Protein AF-A0A7V9RQI0-F1 (afdb_monomer_lite)

pLDDT: mean 93.88, std 5.26, range [69.62, 98.31]

Radius of gyration: 15.76 Å; chains: 1; bounding box: 41×19×43 Å

Structure (mmCIF, N/CA/C/O backbone):
data_AF-A0A7V9RQI0-F1
#
_entry.id   AF-A0A7V9RQI0-F1
#
loop_
_atom_site.group_PDB
_atom_site.id
_atom_site.type_symbol
_atom_site.label_atom_id
_atom_site.label_alt_id
_atom_site.label_comp_id
_atom_site.label_asym_id
_atom_site.label_entity_id
_atom_site.label_seq_id
_atom_site.pdbx_PDB_ins_code
_atom_site.Cartn_x
_atom_site.Cartn_y
_atom_site.Cartn_z
_atom_site.occupancy
_atom_site.B_iso_or_equiv
_atom_site.auth_seq_id
_atom_site.auth_comp_id
_atom_site.auth_asym_id
_atom_site.auth_atom_id
_atom_site.pdbx_PDB_model_num
ATOM 1 N N . ARG A 1 1 ? 7.291 -7.456 14.394 1.00 81.50 1 ARG A N 1
ATOM 2 C CA . ARG A 1 1 ? 7.973 -6.192 14.763 1.00 81.50 1 ARG A CA 1
ATOM 3 C C . ARG A 1 1 ? 6.999 -5.042 15.016 1.00 81.50 1 ARG A C 1
ATOM 5 O O . ARG A 1 1 ? 6.989 -4.562 16.133 1.00 81.50 1 ARG A O 1
ATOM 12 N N . CYS A 1 2 ? 6.164 -4.611 14.061 1.00 83.44 2 CYS A N 1
ATOM 13 C CA . CYS A 1 2 ? 5.261 -3.462 14.278 1.00 83.44 2 CYS A CA 1
ATOM 14 C C . CYS A 1 2 ? 4.280 -3.648 15.451 1.00 83.44 2 CYS A C 1
ATOM 16 O O . CYS A 1 2 ? 4.191 -2.762 16.290 1.00 83.44 2 CYS A O 1
ATOM 18 N N . LEU A 1 3 ? 3.627 -4.814 15.565 1.00 82.19 3 LEU A N 1
ATOM 19 C CA . LEU A 1 3 ? 2.729 -5.113 16.694 1.00 82.19 3 LEU A CA 1
ATOM 20 C C . LEU A 1 3 ? 3.445 -5.056 18.053 1.00 82.19 3 LEU A C 1
ATOM 22 O O . LEU A 1 3 ? 2.928 -4.468 18.990 1.00 82.19 3 LEU A O 1
ATOM 26 N N . GLN A 1 4 ? 4.672 -5.583 18.129 1.00 82.12 4 GLN A N 1
ATOM 27 C CA . GLN A 1 4 ? 5.488 -5.535 19.349 1.00 82.12 4 GLN A CA 1
ATOM 28 C C . GLN A 1 4 ? 5.821 -4.094 19.755 1.00 82.12 4 GLN A C 1
ATOM 30 O O . GLN A 1 4 ? 5.814 -3.776 20.935 1.00 82.12 4 GLN A O 1
ATOM 35 N N . ILE A 1 5 ? 6.101 -3.216 18.786 1.00 83.44 5 ILE A N 1
ATOM 36 C CA . ILE A 1 5 ? 6.367 -1.798 19.062 1.00 83.44 5 ILE A CA 1
ATOM 37 C C . ILE A 1 5 ? 5.098 -1.111 19.576 1.00 83.44 5 ILE A C 1
ATOM 39 O O . ILE A 1 5 ? 5.173 -0.389 20.561 1.00 83.44 5 ILE A O 1
ATOM 43 N N . ALA A 1 6 ? 3.944 -1.354 18.947 1.00 84.12 6 ALA A N 1
ATOM 44 C CA . ALA A 1 6 ? 2.671 -0.776 19.385 1.00 84.12 6 ALA A CA 1
ATOM 45 C C . ALA A 1 6 ? 2.290 -1.219 20.810 1.00 84.12 6 ALA A C 1
ATOM 47 O O . ALA A 1 6 ? 1.823 -0.413 21.608 1.00 84.12 6 ALA A O 1
ATOM 48 N N . GLU A 1 7 ? 2.542 -2.483 21.152 1.00 82.56 7 GLU A N 1
ATOM 49 C CA . GLU A 1 7 ? 2.338 -2.998 22.508 1.00 82.56 7 GLU A CA 1
ATOM 50 C C . GLU A 1 7 ? 3.291 -2.337 23.519 1.00 82.56 7 GLU A C 1
ATOM 52 O O . GLU A 1 7 ? 2.869 -1.921 24.595 1.00 82.56 7 GLU A O 1
ATOM 57 N N . GLN A 1 8 ? 4.567 -2.176 23.158 1.00 88.00 8 GLN A N 1
ATOM 58 C CA . GLN A 1 8 ? 5.582 -1.570 24.026 1.00 88.00 8 GLN A CA 1
ATOM 59 C C . GLN A 1 8 ? 5.360 -0.078 24.291 1.00 88.00 8 GLN A C 1
ATOM 61 O O . GLN A 1 8 ? 5.757 0.409 25.348 1.00 88.00 8 GLN A O 1
ATOM 66 N N . THR A 1 9 ? 4.773 0.666 23.349 1.00 84.75 9 THR A N 1
ATOM 67 C CA . THR A 1 9 ? 4.532 2.103 23.535 1.00 84.75 9 THR A CA 1
ATOM 68 C C . THR A 1 9 ? 3.338 2.383 24.440 1.00 84.75 9 THR A C 1
ATOM 70 O O . THR A 1 9 ? 3.290 3.460 25.028 1.00 84.75 9 THR A O 1
ATOM 73 N N . GLY A 1 10 ? 2.375 1.457 24.548 1.00 81.12 10 GLY A N 1
ATOM 74 C CA . GLY A 1 10 ? 1.136 1.659 25.310 1.00 81.12 10 GLY A CA 1
ATOM 75 C C . GLY A 1 10 ? 0.275 2.823 24.799 1.00 81.12 10 GLY A C 1
ATOM 76 O O . GLY A 1 10 ? -0.601 3.304 25.514 1.00 81.12 10 GLY A O 1
ATOM 77 N N . LEU A 1 11 ? 0.547 3.305 23.583 1.00 85.50 11 LEU A N 1
ATOM 78 C CA . LEU A 1 11 ? -0.142 4.425 22.946 1.00 85.50 11 LEU A CA 1
ATOM 79 C C . LEU A 1 11 ? -0.980 3.920 21.766 1.00 85.50 11 LEU A C 1
ATOM 81 O O . LEU A 1 11 ? -0.547 2.986 21.084 1.00 85.50 11 LEU A O 1
ATOM 85 N N . PRO A 1 12 ? -2.119 4.568 21.455 1.00 82.25 12 PRO A N 1
ATOM 86 C CA . PRO A 1 12 ? -2.880 4.272 20.248 1.00 82.25 12 PRO A CA 1
ATOM 87 C C . PRO A 1 12 ? -2.001 4.344 18.993 1.00 82.25 12 PRO A C 1
ATOM 89 O O . PRO A 1 12 ? -1.331 5.350 18.744 1.00 82.25 12 PRO A O 1
ATOM 92 N N . ALA A 1 13 ? -2.009 3.276 18.197 1.00 88.50 13 ALA A N 1
ATOM 93 C CA . ALA A 1 13 ? -1.233 3.170 16.967 1.00 88.50 13 ALA A CA 1
ATOM 94 C C . ALA A 1 13 ? -2.129 3.323 15.731 1.00 88.50 13 ALA A C 1
ATOM 96 O O . ALA A 1 13 ? -3.297 2.938 15.737 1.00 88.50 13 ALA A O 1
ATOM 97 N N . VAL A 1 14 ? -1.560 3.845 14.643 1.00 91.88 14 VAL A N 1
ATOM 98 C CA . VAL A 1 14 ? -2.225 3.934 13.338 1.00 91.88 14 VAL A CA 1
ATOM 99 C C . VAL A 1 14 ? -1.304 3.402 12.245 1.00 91.88 14 VAL A C 1
ATOM 101 O O . VAL A 1 14 ? -0.110 3.706 12.219 1.00 91.88 14 VAL A O 1
ATOM 104 N N . ALA A 1 15 ? -1.850 2.590 11.340 1.00 92.19 15 ALA A N 1
ATOM 105 C CA . ALA A 1 15 ? -1.119 2.129 10.167 1.00 92.19 15 ALA A CA 1
ATOM 106 C C . ALA A 1 15 ? -1.133 3.205 9.072 1.00 92.19 15 ALA A C 1
ATOM 108 O O . ALA A 1 15 ? -2.173 3.796 8.771 1.00 92.19 15 ALA A O 1
ATOM 109 N N . SER A 1 16 ? 0.018 3.421 8.438 1.00 94.06 16 SER A N 1
ATOM 110 C CA . SER A 1 16 ? 0.169 4.292 7.272 1.00 94.06 16 SER A CA 1
ATOM 111 C C . SER A 1 16 ? 0.939 3.570 6.176 1.00 94.06 16 SER A C 1
ATOM 113 O O . SER A 1 16 ? 1.751 2.689 6.452 1.00 94.06 16 SER A O 1
ATOM 115 N N . SER A 1 17 ? 0.679 3.976 4.940 1.00 92.62 17 SER A N 1
ATOM 116 C CA . SER A 1 17 ? 1.442 3.587 3.756 1.00 92.62 17 SER A CA 1
ATOM 117 C C . SER A 1 17 ? 2.561 4.590 3.452 1.00 92.62 17 SER A C 1
ATOM 119 O O . SER A 1 17 ? 2.574 5.706 3.979 1.00 92.62 17 SER A O 1
ATOM 121 N N . ALA A 1 18 ? 3.480 4.185 2.583 1.00 92.25 18 ALA A N 1
ATOM 122 C CA . ALA A 1 18 ? 4.568 4.956 1.992 1.00 92.25 18 ALA A CA 1
ATOM 123 C C . ALA A 1 18 ? 4.454 5.032 0.448 1.00 92.25 18 ALA A C 1
ATOM 125 O O . ALA A 1 18 ? 5.470 5.061 -0.246 1.00 92.25 18 ALA A O 1
ATOM 126 N N . LEU A 1 19 ? 3.221 5.095 -0.082 1.00 92.81 19 LEU A N 1
ATOM 127 C CA . LEU A 1 19 ? 2.896 5.103 -1.522 1.00 92.81 19 LEU A CA 1
ATOM 128 C C . LEU A 1 19 ? 3.298 3.817 -2.265 1.00 92.81 19 LEU A C 1
ATOM 130 O O . LEU A 1 19 ? 3.912 3.847 -3.331 1.00 92.81 19 LEU A O 1
ATOM 134 N N . GLU A 1 20 ? 2.949 2.668 -1.701 1.00 95.56 20 GLU A N 1
ATOM 135 C CA . GLU A 1 20 ? 3.169 1.363 -2.310 1.00 95.56 20 GLU A CA 1
ATOM 136 C C . GLU A 1 20 ? 2.051 0.961 -3.284 1.00 95.56 20 GLU A C 1
ATOM 138 O O . GLU A 1 20 ? 0.919 1.442 -3.228 1.00 95.56 20 GLU A O 1
ATOM 143 N N . THR A 1 21 ? 2.363 -0.003 -4.152 1.00 97.44 21 THR A N 1
ATOM 144 C CA . THR A 1 21 ? 1.364 -0.752 -4.927 1.00 97.44 21 THR A CA 1
ATOM 145 C C . THR A 1 21 ? 0.461 -1.581 -4.008 1.00 97.44 21 THR A C 1
ATOM 147 O O . TH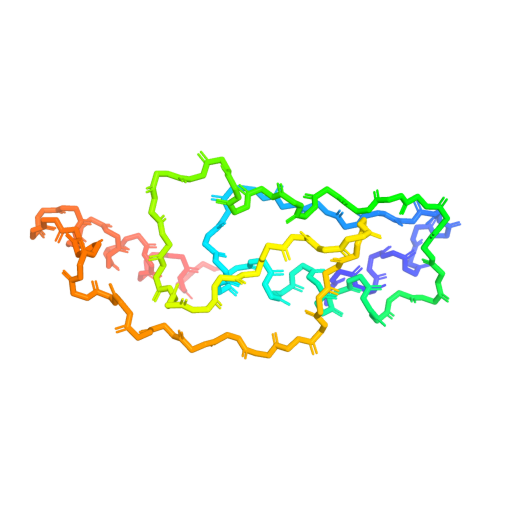R A 1 21 ? 0.744 -1.742 -2.814 1.00 97.44 21 THR A O 1
ATOM 150 N N . SER A 1 22 ? -0.586 -2.207 -4.559 1.00 97.94 22 SER A N 1
ATOM 151 C CA . SER A 1 22 ? -1.483 -3.072 -3.772 1.00 97.94 22 SER A CA 1
ATOM 152 C C . SER A 1 22 ? -0.739 -4.153 -2.980 1.00 97.94 22 SER A C 1
ATOM 154 O O . SER A 1 22 ? -1.144 -4.487 -1.869 1.00 97.94 22 SER A O 1
ATOM 156 N N . VAL A 1 23 ? 0.379 -4.671 -3.501 1.00 97.31 23 VAL A N 1
ATOM 157 C CA . VAL A 1 23 ? 1.211 -5.668 -2.805 1.00 97.31 23 VAL A CA 1
ATOM 158 C C . VAL A 1 23 ? 1.745 -5.134 -1.472 1.00 97.31 23 VAL A C 1
ATOM 160 O O . VAL A 1 23 ? 1.681 -5.843 -0.470 1.00 97.31 23 VAL A O 1
ATOM 163 N N . GLY A 1 24 ? 2.242 -3.894 -1.438 1.00 96.38 24 GLY A N 1
ATOM 164 C CA . GLY A 1 24 ? 2.728 -3.271 -0.204 1.00 96.38 24 GLY A CA 1
ATOM 165 C C . GLY A 1 24 ? 1.588 -2.843 0.720 1.00 96.38 24 GLY A C 1
ATOM 166 O O . GLY A 1 24 ? 1.636 -3.115 1.919 1.00 96.38 24 GLY A O 1
ATOM 167 N N . ILE A 1 25 ? 0.509 -2.282 0.161 1.00 97.81 25 ILE A N 1
ATOM 168 C CA . ILE A 1 25 ? -0.685 -1.902 0.935 1.00 97.81 25 ILE A CA 1
ATOM 169 C C . ILE A 1 25 ? -1.287 -3.091 1.678 1.00 97.81 25 ILE A C 1
ATOM 171 O O . ILE A 1 25 ? -1.701 -2.938 2.826 1.00 97.81 25 ILE A O 1
ATOM 175 N N . ALA A 1 26 ? -1.270 -4.291 1.094 1.00 97.69 26 ALA A N 1
ATOM 176 C CA . ALA A 1 26 ? -1.746 -5.498 1.763 1.00 97.69 26 ALA A CA 1
ATOM 177 C C . ALA A 1 26 ? -1.031 -5.768 3.098 1.00 97.69 26 ALA A C 1
ATOM 179 O O . ALA A 1 26 ? -1.661 -6.244 4.042 1.00 97.69 26 ALA A O 1
ATOM 180 N N . 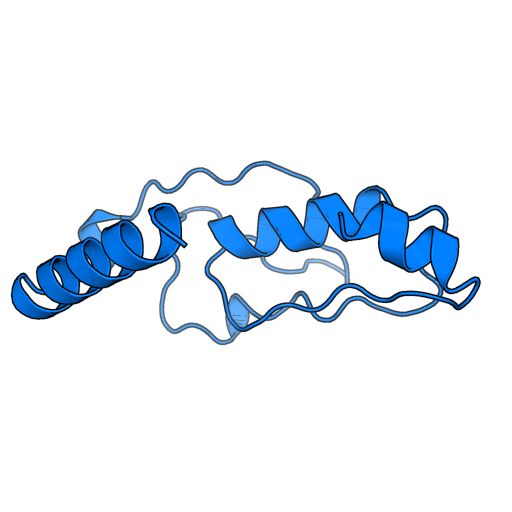ALA A 1 27 ? 0.259 -5.432 3.209 1.00 96.06 27 ALA A N 1
ATOM 181 C CA . ALA A 1 27 ? 1.003 -5.569 4.458 1.00 96.06 27 ALA A CA 1
ATOM 182 C C . ALA A 1 27 ? 0.514 -4.568 5.519 1.00 96.06 27 ALA A C 1
ATOM 184 O O . ALA A 1 27 ? 0.323 -4.941 6.677 1.00 96.06 27 ALA A O 1
ATOM 185 N N . GLY A 1 28 ? 0.250 -3.320 5.117 1.00 95.44 28 GLY A N 1
ATOM 186 C CA . GLY A 1 28 ? -0.338 -2.297 5.986 1.00 95.44 28 GLY A CA 1
ATOM 187 C C . GLY A 1 28 ? -1.763 -2.642 6.427 1.00 95.44 28 GLY A C 1
ATOM 188 O O . GLY A 1 28 ? -2.093 -2.494 7.600 1.00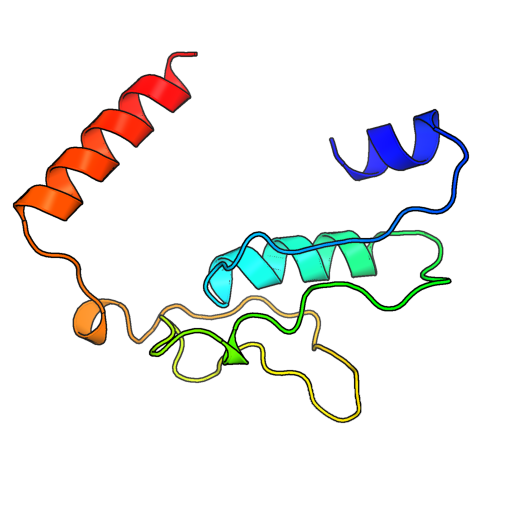 95.44 28 GLY A O 1
ATOM 189 N N . VAL A 1 29 ? -2.585 -3.176 5.518 1.00 97.12 29 VAL A N 1
ATOM 190 C CA . VAL A 1 29 ? -3.942 -3.663 5.819 1.00 97.12 29 VAL A CA 1
ATOM 191 C C . VAL A 1 29 ? -3.895 -4.834 6.800 1.00 97.12 29 VAL A C 1
ATOM 193 O O . VAL A 1 29 ? -4.646 -4.843 7.770 1.00 97.12 29 VAL A O 1
ATOM 196 N N . ALA A 1 30 ? -2.993 -5.798 6.595 1.00 96.56 30 ALA A N 1
ATOM 197 C CA . ALA A 1 30 ? -2.820 -6.920 7.514 1.00 96.56 30 ALA A CA 1
ATOM 198 C C . ALA A 1 30 ? -2.348 -6.460 8.903 1.00 96.56 30 ALA A C 1
ATOM 200 O O . ALA A 1 30 ? -2.824 -6.983 9.908 1.00 96.56 30 ALA A O 1
ATOM 201 N N . LEU A 1 31 ? -1.454 -5.465 8.972 1.00 93.88 31 LEU A N 1
ATOM 202 C CA . LEU A 1 31 ? -1.044 -4.858 10.238 1.00 93.88 31 LEU A CA 1
ATOM 203 C C . LEU A 1 31 ? -2.227 -4.187 10.942 1.00 93.88 31 LEU A C 1
ATOM 205 O O . LEU A 1 31 ? -2.447 -4.458 12.117 1.00 93.88 31 LEU A O 1
ATOM 209 N N . ALA A 1 32 ? -2.990 -3.350 10.233 1.00 95.00 32 ALA A N 1
ATOM 210 C CA . ALA A 1 32 ? -4.162 -2.678 10.789 1.00 95.0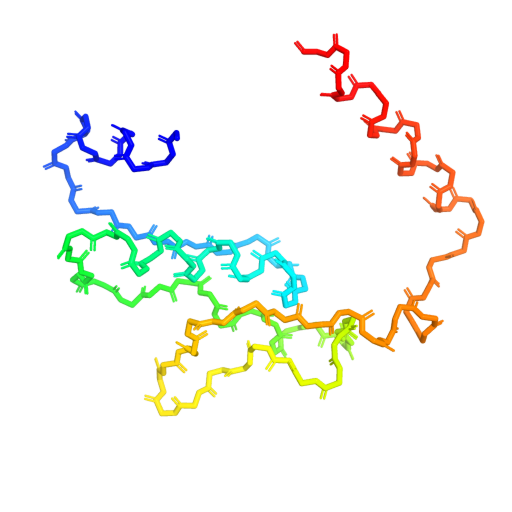0 32 ALA A CA 1
ATOM 211 C C . ALA A 1 32 ? -5.196 -3.684 11.316 1.00 95.00 32 ALA A C 1
ATOM 213 O O . ALA A 1 32 ? -5.680 -3.539 12.432 1.00 95.00 32 ALA A O 1
ATOM 214 N N . ALA A 1 33 ? -5.471 -4.746 10.556 1.00 94.94 33 ALA A N 1
ATOM 215 C CA . ALA A 1 33 ? -6.405 -5.800 10.949 1.00 94.94 33 ALA A CA 1
ATOM 216 C C . ALA A 1 33 ? -5.935 -6.635 12.155 1.00 94.94 33 ALA A C 1
ATOM 218 O O . ALA A 1 33 ? -6.749 -7.318 12.771 1.00 94.94 33 ALA A O 1
ATOM 219 N N . ALA A 1 34 ? -4.639 -6.610 12.475 1.00 94.25 34 ALA A N 1
ATOM 220 C CA . ALA A 1 34 ? -4.063 -7.316 13.616 1.00 94.25 34 ALA A CA 1
ATOM 221 C C . ALA A 1 34 ? -3.913 -6.436 14.870 1.00 94.25 34 ALA A C 1
ATOM 223 O O . ALA A 1 34 ? -3.535 -6.950 15.923 1.00 94.25 34 ALA A O 1
ATOM 224 N N . LEU A 1 35 ? -4.168 -5.126 14.773 1.00 90.44 35 LEU A N 1
ATOM 225 C CA . LEU A 1 35 ? -4.188 -4.248 15.941 1.00 90.44 35 LEU A CA 1
ATOM 226 C C . LEU A 1 35 ? -5.442 -4.533 16.791 1.00 90.44 35 LEU A C 1
ATOM 228 O O . LEU A 1 35 ? -6.506 -4.782 16.225 1.00 90.44 35 LEU A O 1
ATOM 232 N N . PRO A 1 36 ? -5.350 -4.478 18.136 1.00 88.19 36 PRO A N 1
ATOM 233 C CA . PRO A 1 36 ? -6.501 -4.722 19.012 1.00 88.19 36 PRO A CA 1
ATOM 234 C C . PRO A 1 36 ? -7.658 -3.741 18.792 1.00 88.19 36 PRO A C 1
ATOM 236 O O . PRO A 1 36 ? -8.823 -4.111 18.916 1.00 88.19 36 PRO A O 1
ATOM 239 N N . GLU A 1 37 ? -7.330 -2.493 18.461 1.00 89.31 37 GLU A N 1
ATOM 240 C CA . GLU A 1 37 ? -8.281 -1.427 18.168 1.00 89.31 37 GLU A CA 1
ATOM 241 C C . GLU A 1 37 ? -7.747 -0.502 17.068 1.00 89.31 37 GLU A C 1
ATOM 243 O O . GLU A 1 37 ? -6.539 -0.390 16.850 1.00 89.31 37 GLU A O 1
ATOM 248 N N . LEU A 1 38 ? -8.668 0.177 16.380 1.00 89.56 38 LEU A N 1
ATOM 249 C CA . LEU A 1 38 ? -8.383 1.159 15.332 1.00 89.56 38 LEU A CA 1
ATOM 250 C C . LEU A 1 38 ? -9.170 2.450 15.611 1.00 89.56 38 LEU A C 1
ATOM 252 O O . LEU A 1 38 ? -10.154 2.731 14.926 1.00 89.56 38 LEU A O 1
ATOM 256 N N . PRO A 1 39 ? -8.779 3.242 16.628 1.00 90.69 39 PRO A N 1
ATOM 257 C CA . PRO A 1 39 ? -9.502 4.462 16.997 1.00 90.69 39 PRO A CA 1
ATOM 258 C C . PRO A 1 39 ? -9.393 5.569 15.935 1.00 90.69 39 PRO A C 1
ATOM 260 O O . PRO A 1 39 ? -10.173 6.520 15.948 1.00 90.69 39 PRO A O 1
ATOM 263 N N . TYR A 1 40 ? -8.442 5.443 15.004 1.00 92.19 40 TYR A N 1
ATOM 264 C CA . TYR A 1 40 ? -8.218 6.371 13.900 1.00 92.19 40 TYR A CA 1
ATOM 265 C C . TYR A 1 40 ? -8.250 5.644 12.555 1.00 92.19 40 TYR A C 1
ATOM 267 O O . TYR A 1 40 ? -7.824 4.493 12.437 1.00 92.19 40 TYR A O 1
ATOM 275 N N . ALA A 1 41 ? -8.702 6.347 11.514 1.00 93.88 41 ALA A N 1
ATOM 276 C CA . ALA A 1 41 ? -8.615 5.853 10.145 1.00 93.88 41 ALA A CA 1
ATOM 277 C C . ALA A 1 41 ? -7.147 5.636 9.732 1.00 93.88 41 ALA A C 1
ATOM 279 O O . ALA A 1 41 ? -6.277 6.459 10.021 1.00 93.88 41 ALA A O 1
ATOM 280 N N . CYS A 1 42 ? -6.877 4.537 9.026 1.00 96.00 42 CYS A N 1
ATOM 281 C CA . CYS A 1 42 ? -5.534 4.209 8.550 1.00 96.00 42 CYS A CA 1
ATOM 282 C C . CYS A 1 42 ? -5.182 4.972 7.263 1.00 96.00 42 CYS A C 1
ATOM 284 O O . CYS A 1 42 ? -5.997 5.090 6.347 1.00 96.00 42 CYS A O 1
ATOM 286 N N . GLY A 1 43 ? -3.927 5.408 7.140 1.00 96.31 43 GLY A N 1
ATOM 287 C CA . GLY A 1 43 ? -3.383 6.098 5.964 1.00 96.31 43 GLY A CA 1
ATOM 288 C C . GLY A 1 43 ? -3.031 5.151 4.810 1.00 96.31 43 GLY A C 1
ATOM 289 O O . GLY A 1 43 ? -1.906 5.179 4.312 1.00 96.31 43 GLY A O 1
ATOM 290 N N . LEU A 1 44 ? -3.952 4.264 4.421 1.00 96.88 44 LEU A N 1
ATOM 291 C CA . LEU A 1 44 ? -3.702 3.160 3.474 1.00 96.88 44 LEU A CA 1
ATOM 292 C C . LEU A 1 44 ? -4.386 3.336 2.107 1.00 96.88 44 LEU A C 1
ATOM 294 O O . LEU A 1 44 ? -4.141 2.558 1.190 1.00 96.88 44 LEU A O 1
ATOM 298 N N . ALA A 1 45 ? -5.215 4.368 1.942 1.00 95.25 45 ALA A N 1
ATOM 299 C CA . ALA A 1 45 ? -5.926 4.674 0.699 1.00 95.25 45 ALA A CA 1
ATOM 300 C C . ALA A 1 45 ? -5.035 5.382 -0.346 1.00 95.25 45 ALA A C 1
ATOM 302 O O . ALA A 1 45 ? -5.438 6.377 -0.945 1.00 95.25 45 ALA A O 1
ATOM 303 N N . THR A 1 46 ? -3.802 4.915 -0.546 1.00 96.69 46 THR A N 1
ATOM 304 C CA . THR A 1 46 ? -2.808 5.590 -1.400 1.00 96.69 46 THR A CA 1
ATOM 305 C C . THR A 1 46 ? -2.599 4.939 -2.760 1.00 96.69 46 THR A C 1
ATOM 307 O O . THR A 1 46 ? -2.066 5.604 -3.644 1.00 96.69 46 THR A O 1
ATOM 310 N N . VAL A 1 47 ? -3.102 3.718 -2.996 1.00 96.44 47 VAL A N 1
ATOM 311 C CA . VAL A 1 47 ? -3.073 3.091 -4.336 1.00 96.44 47 VAL A CA 1
ATOM 312 C C . VAL A 1 47 ? -3.728 3.990 -5.390 1.00 96.44 47 VAL A C 1
ATOM 314 O O . VAL A 1 47 ? -3.227 4.090 -6.503 1.00 96.44 47 VAL A O 1
ATOM 317 N N . GLN A 1 48 ? -4.792 4.716 -5.027 1.00 94.56 48 GLN A N 1
ATOM 318 C CA . GLN A 1 48 ? -5.486 5.661 -5.915 1.00 94.56 48 GLN A CA 1
ATOM 319 C C . GLN A 1 48 ? -4.623 6.850 -6.383 1.00 94.56 48 GLN A C 1
ATOM 321 O O . GLN A 1 48 ? -5.017 7.561 -7.301 1.00 94.56 48 GLN A O 1
ATOM 326 N N . LEU A 1 49 ? -3.481 7.100 -5.730 1.00 96.06 49 LEU A N 1
ATOM 327 C CA . LEU A 1 49 ? -2.543 8.163 -6.100 1.00 96.06 49 LEU A CA 1
ATOM 328 C C . LEU A 1 49 ? -1.536 7.705 -7.163 1.00 96.06 49 LEU A C 1
ATOM 330 O O . LEU A 1 49 ? -0.849 8.538 -7.752 1.00 96.06 49 LEU A O 1
ATOM 334 N N . LEU A 1 50 ? -1.420 6.395 -7.396 1.00 95.94 50 LEU A N 1
ATOM 335 C CA . LEU A 1 50 ? -0.540 5.843 -8.416 1.00 95.94 50 LEU A CA 1
ATOM 336 C C . LEU A 1 50 ? -1.204 5.939 -9.791 1.00 95.94 50 LEU A C 1
ATOM 338 O O . LEU A 1 50 ? -2.401 5.712 -9.942 1.00 95.94 50 LEU A O 1
ATOM 342 N N . THR A 1 51 ? -0.405 6.211 -10.821 1.00 96.38 51 THR A N 1
ATOM 343 C CA . THR A 1 51 ? -0.877 6.169 -12.214 1.00 96.38 51 THR A CA 1
ATOM 344 C C . THR A 1 51 ? -1.218 4.752 -12.671 1.00 96.38 51 THR A C 1
ATOM 346 O O . THR A 1 51 ? -1.984 4.570 -13.616 1.00 96.38 51 THR A O 1
ATOM 349 N N . SER A 1 52 ? -0.620 3.734 -12.050 1.00 96.12 52 SER A N 1
ATOM 350 C CA . SER A 1 52 ? -0.829 2.322 -12.364 1.00 96.12 52 SER A CA 1
ATOM 351 C C . SER A 1 52 ? -0.506 1.449 -11.154 1.00 96.12 52 SER A C 1
ATOM 353 O O . SER A 1 52 ? 0.338 1.803 -10.330 1.00 96.12 52 SER A O 1
ATOM 355 N N . ASP A 1 53 ? -1.153 0.288 -11.080 1.00 97.50 53 ASP A N 1
ATOM 356 C CA . ASP A 1 53 ? -0.905 -0.744 -10.073 1.00 97.50 53 ASP A CA 1
ATOM 357 C C . ASP A 1 53 ? -0.461 -2.052 -10.749 1.00 97.50 53 ASP A C 1
ATOM 359 O O . ASP A 1 53 ? -0.663 -2.249 -11.946 1.00 97.50 53 ASP A O 1
ATOM 363 N N . VAL A 1 54 ? 0.139 -2.960 -9.978 1.00 97.75 54 VAL A N 1
ATOM 364 C CA . VAL A 1 54 ? 0.574 -4.289 -10.454 1.00 97.75 54 VAL A CA 1
ATOM 365 C C . VAL A 1 54 ? -0.553 -5.329 -10.446 1.00 97.75 54 VAL A C 1
ATOM 367 O O . VAL A 1 54 ? -0.312 -6.472 -10.823 1.00 97.75 54 VAL A O 1
ATOM 370 N N . CYS A 1 55 ? -1.758 -4.961 -10.001 1.00 98.00 55 CYS A N 1
ATOM 371 C CA . CYS A 1 55 ? -2.905 -5.851 -9.833 1.00 98.00 55 CYS A CA 1
ATOM 372 C C . CYS A 1 55 ? -4.100 -5.367 -10.665 1.00 98.00 55 CYS A C 1
ATOM 374 O O . CYS A 1 55 ? -4.509 -4.213 -10.549 1.00 98.00 55 CYS A O 1
ATOM 376 N N . SER A 1 56 ? -4.747 -6.264 -11.408 1.00 97.12 56 SER A N 1
ATOM 377 C CA . SER A 1 56 ? -6.016 -6.009 -12.111 1.00 97.12 56 SER A CA 1
ATOM 378 C C . SER A 1 56 ? -7.173 -5.735 -11.149 1.00 97.12 56 SER A C 1
ATOM 380 O O . SER A 1 56 ? -8.154 -5.073 -11.488 1.00 97.12 56 SER A O 1
ATOM 382 N N . ARG A 1 57 ? -7.040 -6.229 -9.915 1.00 97.12 57 ARG A N 1
ATOM 383 C CA . ARG A 1 57 ? -7.939 -5.979 -8.791 1.00 97.12 57 ARG A CA 1
ATOM 384 C C . ARG A 1 57 ? -7.175 -5.218 -7.704 1.00 97.12 57 ARG A C 1
ATOM 386 O O . ARG A 1 57 ? -6.703 -5.857 -6.753 1.00 97.12 57 ARG A O 1
ATOM 393 N N . PRO A 1 58 ? -7.036 -3.887 -7.816 1.00 97.31 58 PRO A N 1
ATOM 394 C CA . PRO A 1 58 ? -6.294 -3.085 -6.849 1.00 97.31 58 PRO A CA 1
ATOM 395 C C . PRO A 1 58 ? -6.992 -3.034 -5.480 1.00 97.31 58 PRO A C 1
ATOM 397 O O . PRO A 1 58 ? -8.199 -3.268 -5.354 1.00 97.31 58 PRO A O 1
ATOM 400 N N . LEU A 1 59 ? -6.230 -2.757 -4.423 1.00 97.69 59 LEU A N 1
ATOM 401 C CA . LEU A 1 59 ? -6.739 -2.473 -3.080 1.00 97.69 59 LEU A CA 1
ATOM 402 C C . LEU A 1 59 ? -7.179 -1.010 -2.995 1.00 97.69 59 LEU A C 1
ATOM 404 O O . LEU A 1 59 ? -6.500 -0.167 -2.415 1.00 97.69 59 LEU A O 1
ATOM 408 N N . LEU A 1 60 ? -8.326 -0.720 -3.605 1.00 97.00 60 LEU A N 1
ATOM 409 C CA . LEU A 1 60 ? -8.988 0.576 -3.502 1.00 97.00 60 LEU A CA 1
ATOM 410 C C . LEU A 1 60 ? -10.017 0.561 -2.366 1.00 97.00 60 LEU A C 1
ATOM 412 O O . LEU A 1 60 ? -10.657 -0.474 -2.148 1.00 97.00 60 LEU A O 1
ATOM 416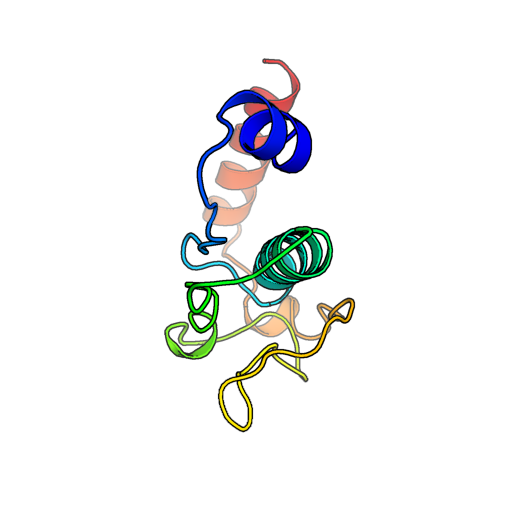 N N . PRO A 1 61 ? -10.179 1.680 -1.639 1.00 95.38 61 PRO A N 1
ATOM 417 C CA . PRO A 1 61 ? -11.194 1.779 -0.606 1.00 95.38 61 PRO A CA 1
ATOM 418 C C . PRO A 1 61 ? -12.596 1.758 -1.225 1.00 95.38 61 PRO A C 1
ATOM 420 O O . PRO A 1 61 ? -12.843 2.388 -2.252 1.00 95.38 61 PRO A O 1
ATOM 423 N N . ALA A 1 62 ? -13.518 1.069 -0.564 1.00 95.06 62 ALA A N 1
ATOM 424 C CA . ALA A 1 62 ? -14.950 1.129 -0.830 1.00 95.06 62 ALA A CA 1
ATOM 425 C C . ALA A 1 62 ? -15.655 1.424 0.495 1.00 95.06 62 ALA A C 1
ATOM 427 O O . ALA A 1 62 ? -15.321 0.818 1.512 1.00 95.06 62 ALA A O 1
ATOM 428 N N . ASP A 1 63 ? -16.558 2.406 0.502 1.00 94.94 63 ASP A N 1
ATOM 429 C CA . ASP A 1 63 ? -17.281 2.851 1.704 1.00 94.94 63 ASP A CA 1
ATOM 430 C C . ASP A 1 63 ? -16.360 3.157 2.904 1.00 94.94 63 ASP A C 1
ATOM 432 O O . ASP A 1 63 ? -16.658 2.853 4.056 1.00 94.94 63 ASP A O 1
ATOM 436 N N . GLY A 1 64 ? -15.191 3.749 2.625 1.00 95.06 64 GLY A N 1
ATOM 437 C CA . GLY A 1 64 ? -14.197 4.109 3.643 1.00 95.06 64 GLY A CA 1
ATOM 438 C C . GLY A 1 64 ? -13.385 2.936 4.208 1.00 95.06 64 GLY A C 1
ATOM 439 O O . GLY A 1 64 ? -12.572 3.152 5.104 1.00 95.06 64 GLY A O 1
ATOM 440 N N . ALA A 1 65 ? -13.553 1.719 3.683 1.00 96.44 65 ALA A N 1
ATOM 441 C CA . ALA A 1 65 ? -12.869 0.518 4.152 1.00 96.44 65 ALA A CA 1
ATOM 442 C C . ALA A 1 65 ? -12.031 -0.150 3.051 1.00 96.44 65 ALA A C 1
ATOM 444 O O . ALA A 1 65 ? -12.326 -0.054 1.860 1.00 96.44 65 ALA A O 1
ATOM 445 N N . LEU A 1 66 ? -10.983 -0.866 3.464 1.00 96.94 66 LEU A N 1
ATOM 446 C CA . LEU A 1 66 ? -10.168 -1.714 2.593 1.00 96.94 66 LEU A CA 1
ATOM 447 C C . LEU A 1 66 ? -10.373 -3.190 2.955 1.00 96.94 66 LEU A C 1
ATOM 449 O O . LEU A 1 66 ? -10.400 -3.526 4.140 1.00 96.94 66 LEU A O 1
ATOM 453 N N . PRO A 1 67 ? -10.476 -4.096 1.966 1.00 96.31 67 PRO A N 1
ATOM 454 C CA . PRO A 1 67 ? -10.612 -5.517 2.242 1.00 96.31 67 PRO A CA 1
ATOM 455 C C . PRO A 1 67 ? -9.285 -6.115 2.720 1.00 96.31 67 PRO A C 1
ATOM 457 O O . PRO A 1 67 ? -8.233 -5.891 2.117 1.00 96.31 67 PRO A O 1
ATOM 460 N N . VAL A 1 68 ? -9.345 -6.969 3.743 1.00 97.12 68 VAL A N 1
ATOM 461 C CA . VAL A 1 68 ? -8.203 -7.788 4.168 1.00 97.12 68 VAL A CA 1
ATOM 462 C C . VAL A 1 68 ? -8.070 -8.972 3.217 1.00 97.12 68 VAL A C 1
ATOM 464 O O . VAL A 1 68 ? -8.768 -9.977 3.338 1.00 97.12 68 VAL A O 1
ATOM 467 N N . ARG A 1 69 ? -7.186 -8.850 2.228 1.00 97.06 69 ARG A N 1
ATOM 468 C CA . ARG A 1 69 ? -6.898 -9.926 1.276 1.00 97.06 69 ARG A CA 1
ATOM 469 C C . ARG A 1 69 ? -5.469 -9.854 0.772 1.00 97.06 69 ARG A C 1
ATOM 471 O O . ARG A 1 69 ? -4.861 -8.787 0.733 1.00 97.06 69 ARG A O 1
ATOM 478 N N . ARG A 1 70 ? -4.975 -10.990 0.287 1.00 97.56 70 ARG A N 1
ATOM 479 C CA . ARG A 1 70 ? -3.756 -11.030 -0.516 1.00 97.56 70 ARG A CA 1
ATOM 480 C C . ARG A 1 70 ? -4.086 -10.607 -1.958 1.00 97.56 70 ARG A C 1
ATOM 482 O O . ARG A 1 70 ? -4.999 -11.186 -2.547 1.00 97.56 70 ARG A O 1
ATOM 489 N N . PRO A 1 71 ? -3.414 -9.594 -2.522 1.00 97.31 71 PRO A N 1
ATOM 490 C CA . PRO A 1 71 ? -3.564 -9.235 -3.926 1.00 97.31 71 PRO A CA 1
ATOM 491 C C . PRO A 1 71 ? -2.698 -10.129 -4.824 1.00 97.31 71 PRO A C 1
ATOM 493 O O . PRO A 1 71 ? -1.659 -10.626 -4.388 1.00 97.31 71 PRO A O 1
ATOM 496 N N . GLU A 1 72 ? -3.127 -10.299 -6.075 1.00 97.62 72 GLU A N 1
ATOM 497 C CA . GLU A 1 72 ? -2.397 -11.037 -7.111 1.00 97.62 72 GLU A CA 1
ATOM 498 C C . GLU A 1 72 ? -1.730 -10.037 -8.072 1.00 97.62 72 GLU A C 1
ATOM 500 O O . GLU A 1 72 ? -2.444 -9.206 -8.639 1.00 97.62 72 GLU A O 1
ATOM 505 N N . PRO A 1 73 ? -0.394 -10.046 -8.234 1.00 96.81 73 PRO A N 1
ATOM 506 C CA . PRO A 1 73 ? 0.318 -9.118 -9.112 1.00 96.81 73 PRO A CA 1
ATOM 507 C C . PRO A 1 73 ? 0.316 -9.600 -10.576 1.00 96.81 73 PRO A C 1
ATOM 509 O O . PRO A 1 73 ? 1.350 -9.962 -11.135 1.00 96.81 73 PRO A O 1
ATOM 512 N N . ASP A 1 74 ? -0.856 -9.616 -11.200 1.00 97.88 74 ASP A N 1
ATOM 513 C CA . ASP A 1 74 ? -1.094 -10.129 -12.556 1.00 97.88 74 ASP A CA 1
ATOM 514 C C . ASP A 1 74 ? -0.817 -9.121 -13.689 1.00 97.88 74 ASP A C 1
ATOM 516 O O . ASP A 1 74 ? -0.893 -9.480 -14.862 1.00 97.88 74 ASP A O 1
ATOM 520 N N . LEU A 1 75 ? -0.444 -7.877 -13.367 1.00 97.44 75 LEU A N 1
ATOM 521 C CA . LEU A 1 75 ? -0.129 -6.822 -14.343 1.00 97.44 75 LEU A CA 1
ATOM 522 C C . LEU A 1 75 ? 1.352 -6.411 -14.359 1.00 97.44 75 LEU A C 1
ATOM 524 O O . LEU A 1 75 ? 1.691 -5.335 -14.850 1.00 97.44 75 LEU A O 1
ATOM 528 N N . LEU A 1 76 ? 2.260 -7.250 -13.850 1.00 95.69 76 LEU A N 1
ATOM 529 C CA . LEU A 1 76 ? 3.693 -6.926 -13.754 1.00 95.69 76 LEU A CA 1
ATOM 530 C C . LEU A 1 76 ? 4.325 -6.500 -15.086 1.00 95.69 76 LEU A C 1
ATOM 532 O O . LEU A 1 76 ? 5.172 -5.608 -15.098 1.00 95.69 76 LEU A O 1
ATOM 536 N N . ASP A 1 77 ? 3.919 -7.111 -16.199 1.00 96.06 77 ASP A N 1
ATOM 537 C CA . ASP A 1 77 ? 4.468 -6.775 -17.515 1.00 96.06 77 ASP A CA 1
ATOM 538 C C . ASP A 1 77 ? 4.046 -5.384 -17.997 1.00 96.06 77 ASP A C 1
ATOM 540 O O . ASP A 1 77 ? 4.837 -4.703 -18.647 1.00 96.06 77 ASP A O 1
ATOM 544 N N . ALA A 1 78 ? 2.850 -4.921 -17.621 1.00 95.31 78 ALA A N 1
ATOM 545 C CA . ALA A 1 78 ? 2.338 -3.607 -18.007 1.00 95.31 78 ALA A CA 1
ATOM 546 C C . ALA A 1 78 ? 3.079 -2.447 -17.319 1.00 95.31 78 ALA A C 1
ATOM 548 O O . ALA A 1 78 ? 3.100 -1.334 -17.838 1.00 95.31 78 ALA A O 1
ATOM 549 N N . VAL A 1 79 ? 3.701 -2.704 -16.164 1.00 95.50 79 VAL A N 1
ATOM 550 C CA . VAL A 1 79 ? 4.404 -1.697 -15.347 1.00 95.50 79 VAL 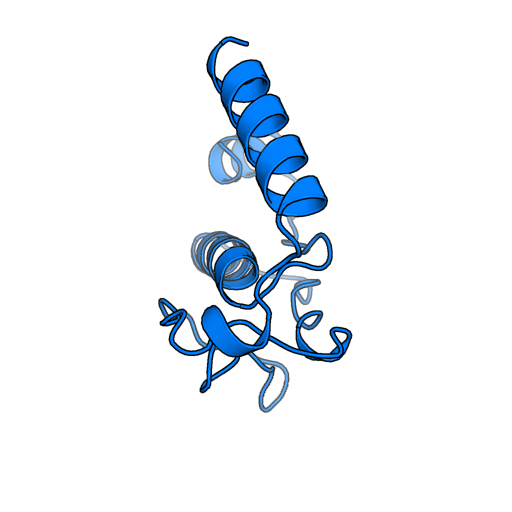A CA 1
ATOM 551 C C . VAL A 1 79 ? 5.885 -2.029 -15.154 1.00 95.50 79 VAL A C 1
ATOM 553 O O . VAL A 1 79 ? 6.535 -1.573 -14.210 1.00 95.50 79 VAL A O 1
ATOM 556 N N . ARG A 1 80 ? 6.436 -2.856 -16.045 1.00 95.88 80 ARG A N 1
ATOM 557 C CA . ARG A 1 80 ? 7.823 -3.304 -15.971 1.00 95.88 80 ARG A CA 1
ATOM 558 C C . ARG A 1 80 ? 8.776 -2.119 -16.127 1.00 95.88 80 ARG A C 1
ATOM 560 O O . ARG A 1 80 ? 8.709 -1.362 -17.090 1.00 95.88 80 ARG A O 1
ATOM 567 N N . ALA A 1 81 ? 9.707 -2.000 -15.187 1.00 96.19 81 ALA A N 1
ATOM 568 C CA . ALA A 1 81 ? 10.769 -1.011 -15.268 1.00 96.19 81 ALA A CA 1
ATOM 569 C C . ALA A 1 81 ? 11.761 -1.339 -16.395 1.00 96.19 81 ALA A C 1
ATOM 571 O O . ALA A 1 81 ? 11.974 -2.503 -16.746 1.00 96.19 81 ALA A O 1
ATOM 572 N N . ASP A 1 82 ? 12.437 -0.314 -16.909 1.00 97.88 82 ASP A N 1
ATOM 573 C CA . ASP A 1 82 ? 13.515 -0.497 -17.875 1.00 97.88 82 ASP A CA 1
ATOM 574 C C . ASP A 1 82 ? 14.681 -1.343 -17.292 1.00 97.88 82 ASP A C 1
ATOM 576 O O . ASP A 1 82 ? 14.803 -1.512 -16.065 1.00 97.88 82 ASP A O 1
ATOM 580 N N . PRO A 1 83 ? 15.574 -1.887 -18.143 1.00 97.94 83 PRO A N 1
ATOM 581 C CA . PRO A 1 83 ? 16.679 -2.728 -17.684 1.00 97.94 83 PRO A CA 1
ATOM 582 C C . PRO A 1 83 ? 17.650 -2.042 -16.710 1.00 97.94 83 PRO A C 1
ATOM 584 O O . PRO A 1 83 ? 18.192 -2.707 -15.823 1.00 97.94 83 PRO A O 1
ATOM 587 N N . ALA A 1 84 ? 17.890 -0.735 -16.849 1.00 98.19 84 ALA A N 1
ATOM 588 C CA . ALA A 1 84 ? 18.805 -0.004 -15.974 1.00 98.19 84 ALA A CA 1
ATOM 589 C C . ALA A 1 84 ? 18.195 0.176 -14.577 1.00 98.19 84 ALA A C 1
ATOM 591 O O . ALA A 1 84 ? 18.852 -0.112 -13.571 1.00 98.19 84 ALA A O 1
ATOM 592 N N . THR A 1 85 ? 16.920 0.562 -14.512 1.00 97.94 85 THR A N 1
ATOM 593 C CA . THR A 1 85 ? 16.154 0.676 -13.266 1.00 97.94 85 THR A CA 1
ATOM 594 C C . THR A 1 85 ? 16.026 -0.678 -12.568 1.00 97.94 85 THR A C 1
ATOM 596 O O . THR A 1 85 ? 16.263 -0.772 -11.360 1.00 97.94 85 THR A O 1
ATOM 599 N N . THR A 1 86 ? 15.748 -1.748 -13.320 1.00 97.81 86 THR A N 1
ATOM 600 C CA . THR A 1 86 ? 15.697 -3.123 -12.794 1.00 97.81 86 THR A CA 1
ATOM 601 C C . THR A 1 86 ? 17.026 -3.526 -12.150 1.00 97.81 86 THR A C 1
ATOM 603 O O . THR A 1 86 ? 17.052 -3.960 -10.996 1.00 97.81 86 THR A O 1
ATOM 606 N N . ARG A 1 87 ? 18.149 -3.328 -12.856 1.00 98.12 87 ARG A N 1
ATOM 607 C CA . ARG A 1 87 ? 19.490 -3.660 -12.346 1.00 98.12 87 ARG A CA 1
ATOM 608 C C . ARG A 1 87 ? 19.821 -2.889 -11.069 1.00 98.12 87 ARG A C 1
ATOM 610 O O . ARG A 1 87 ? 20.315 -3.476 -10.107 1.00 98.12 87 ARG A O 1
ATOM 617 N N . ARG A 1 88 ? 19.513 -1.589 -11.037 1.00 98.31 88 ARG A N 1
ATOM 618 C CA . ARG A 1 88 ? 19.726 -0.736 -9.858 1.00 98.31 88 ARG A CA 1
ATOM 619 C C . ARG A 1 88 ? 18.974 -1.266 -8.635 1.00 98.31 88 ARG A C 1
ATOM 621 O O . ARG A 1 88 ? 19.539 -1.304 -7.544 1.00 98.31 88 ARG A O 1
ATOM 628 N N . TRP A 1 89 ? 17.715 -1.677 -8.793 1.00 97.56 89 TRP A N 1
ATOM 629 C CA . TRP A 1 89 ? 16.928 -2.227 -7.686 1.00 97.56 89 TRP A CA 1
ATOM 630 C C . TRP A 1 89 ? 17.443 -3.582 -7.202 1.00 97.56 89 TRP A C 1
ATOM 632 O O . TRP A 1 89 ? 17.515 -3.791 -5.993 1.00 97.56 89 TRP A O 1
ATOM 642 N N . GLN A 1 90 ? 17.868 -4.466 -8.108 1.00 97.94 90 GLN A N 1
ATOM 643 C CA . GLN A 1 90 ? 18.470 -5.752 -7.738 1.00 97.94 90 GLN A CA 1
ATOM 644 C C . GLN A 1 90 ? 19.743 -5.568 -6.898 1.00 97.94 90 GLN A C 1
ATOM 646 O O . GLN A 1 90 ? 19.899 -6.227 -5.873 1.00 97.94 90 GLN A O 1
ATOM 651 N N . GLN A 1 91 ? 20.613 -4.627 -7.279 1.00 98.06 91 GLN A N 1
ATOM 652 C CA . GLN A 1 91 ? 21.825 -4.301 -6.516 1.00 98.06 91 GLN A CA 1
ATOM 653 C C . GLN A 1 91 ? 21.501 -3.763 -5.116 1.00 98.06 91 GLN A C 1
ATOM 655 O O . GLN A 1 91 ? 22.087 -4.208 -4.131 1.00 98.06 91 GLN A O 1
ATOM 660 N N . ARG A 1 92 ? 20.537 -2.838 -5.006 1.00 97.69 92 ARG A N 1
ATOM 661 C CA . ARG A 1 92 ? 20.101 -2.301 -3.706 1.00 97.69 92 ARG A CA 1
ATOM 662 C C . ARG A 1 92 ? 19.471 -3.370 -2.815 1.00 97.69 92 ARG A C 1
ATOM 664 O O . ARG A 1 92 ? 19.701 -3.352 -1.612 1.00 97.69 92 ARG A O 1
ATOM 671 N N . LEU A 1 93 ? 18.689 -4.284 -3.393 1.00 96.88 93 LEU A N 1
ATOM 672 C CA . LEU A 1 93 ? 18.076 -5.384 -2.652 1.00 96.88 93 LEU A CA 1
ATOM 673 C C . LEU A 1 93 ? 19.131 -6.343 -2.096 1.00 96.88 93 LEU A C 1
ATOM 675 O O . LEU A 1 93 ? 18.987 -6.776 -0.959 1.00 96.88 93 LEU A O 1
ATOM 679 N N . ALA A 1 94 ? 20.173 -6.662 -2.869 1.00 97.00 94 ALA A N 1
ATOM 680 C CA . ALA A 1 94 ? 21.287 -7.474 -2.382 1.00 97.00 94 ALA A CA 1
ATOM 681 C C . ALA A 1 94 ? 21.981 -6.792 -1.191 1.00 97.00 94 ALA A C 1
ATOM 683 O O . ALA A 1 94 ? 22.048 -7.373 -0.115 1.00 97.00 94 ALA A O 1
ATOM 684 N N . ALA A 1 95 ? 22.356 -5.516 -1.333 1.00 96.31 95 ALA A N 1
ATOM 685 C CA . ALA A 1 95 ? 23.009 -4.764 -0.259 1.00 96.31 95 ALA A CA 1
ATOM 686 C C . ALA A 1 95 ? 22.168 -4.664 1.031 1.00 96.31 95 ALA A C 1
ATOM 688 O O . ALA A 1 95 ? 22.722 -4.704 2.121 1.00 96.31 95 ALA A O 1
ATOM 689 N N . ALA A 1 96 ? 20.839 -4.550 0.920 1.00 95.12 96 ALA A N 1
ATOM 690 C CA . ALA A 1 96 ? 19.935 -4.494 2.074 1.00 95.12 96 ALA A CA 1
ATOM 691 C C . ALA A 1 96 ? 19.682 -5.859 2.743 1.00 95.12 96 ALA A C 1
ATOM 693 O O . ALA A 1 96 ? 19.111 -5.905 3.827 1.00 95.12 96 ALA A O 1
ATOM 694 N N . ARG A 1 97 ? 20.027 -6.973 2.085 1.00 90.31 97 ARG A N 1
ATOM 695 C CA . ARG A 1 97 ? 19.950 -8.319 2.679 1.00 90.31 97 ARG A CA 1
ATOM 696 C C . ARG A 1 97 ? 21.199 -8.667 3.482 1.00 90.31 97 ARG A C 1
ATOM 698 O O . ARG A 1 97 ? 21.098 -9.462 4.408 1.00 90.31 97 ARG A O 1
ATOM 705 N N . ASP A 1 98 ? 22.331 -8.077 3.115 1.00 88.81 98 ASP A N 1
ATOM 706 C CA . ASP A 1 98 ? 23.628 -8.306 3.756 1.00 88.81 98 ASP A CA 1
ATOM 707 C C . ASP A 1 98 ? 23.863 -7.390 4.979 1.00 88.81 98 ASP A C 1
ATOM 709 O O . ASP A 1 98 ? 24.897 -7.501 5.640 1.00 88.81 98 ASP A O 1
ATOM 713 N N . SER A 1 99 ? 22.920 -6.483 5.271 1.00 69.62 99 SER A N 1
ATOM 714 C CA . SER A 1 99 ? 22.920 -5.551 6.413 1.00 69.62 99 SER A CA 1
ATOM 715 C C . SER A 1 99 ? 22.090 -6.057 7.586 1.00 69.62 99 SER A C 1
ATOM 717 O O . SER A 1 99 ? 22.566 -5.941 8.735 1.00 69.62 99 SER A O 1
#

Sequence (99 aa):
RCLQIAEQTGLPAVASSALETSVGIAAGVALAAALPELPYACGLATVQLLTSDVCSRPLLPADGALPVRRPEPDLLDAVRADPATTRRWQQRLAAARDS

Foldseek 3Di:
DVQVVCVVVVDDDAFADPLDAQQRLLVSLVVCVPHPDPPDQHNSQRNVVDPDHQAPDTQHDDPSDTDNDHTDRNNCVVVPDDPVVVVVVVVVVVVVVVD

Secondary structure (DSSP, 8-state):
-HHHHHHHH-S----B--S--HHHHHHHHHHHHHSS---S--B-TTGGGSS--S-SS----BTTB----PPP-TTTTTTPPPHHHHHHHHHHHHHHH--